Protein AF-A0A8T4C8F5-F1 (afdb_monomer_lite)

Organism: NCBI:txid3101447

pLDDT: mean 85.8, std 11.73, range [48.94, 95.62]

Secondary structure (DSSP, 8-state):
----EEEESSTTSHHHHHHHHHHHHTT-EEEE--SS-HHHHHGGGS--

Structure (mmCIF, N/CA/C/O backbone):
data_AF-A0A8T4C8F5-F1
#
_entry.id   AF-A0A8T4C8F5-F1
#
loop_
_atom_site.group_PDB
_atom_site.id
_atom_site.type_symbol
_atom_site.label_atom_id
_atom_site.label_alt_id
_atom_site.label_comp_id
_atom_site.label_asym_id
_atom_site.label_entity_id
_atom_site.label_seq_id
_atom_site.pdbx_PDB_ins_code
_atom_site.Cartn_x
_atom_site.Cartn_y
_atom_site.Cartn_z
_atom_site.occupancy
_atom_site.B_iso_or_equiv
_atom_site.auth_seq_id
_atom_site.auth_comp_id
_atom_site.auth_asym_id
_atom_site.auth_atom_id
_atom_site.pdbx_PDB_model_num
ATOM 1 N N . MET A 1 1 ? -11.788 -7.407 14.787 1.00 65.62 1 MET A N 1
ATOM 2 C CA . MET A 1 1 ? -10.390 -7.883 14.721 1.00 65.62 1 MET A CA 1
ATOM 3 C C . MET A 1 1 ? -9.486 -6.844 15.355 1.00 65.62 1 MET A C 1
ATOM 5 O O . MET A 1 1 ? -9.776 -5.656 15.239 1.00 65.62 1 MET A O 1
ATOM 9 N N . GLU A 1 2 ? -8.438 -7.290 16.039 1.00 84.00 2 GLU A N 1
ATOM 10 C CA . GLU A 1 2 ? -7.401 -6.423 16.605 1.00 84.00 2 GLU A CA 1
ATOM 11 C C . GLU A 1 2 ? -6.581 -5.755 15.487 1.00 84.00 2 GLU A C 1
ATOM 13 O O . GLU A 1 2 ? -6.431 -6.318 14.400 1.00 84.00 2 GLU A O 1
ATOM 18 N N . LYS A 1 3 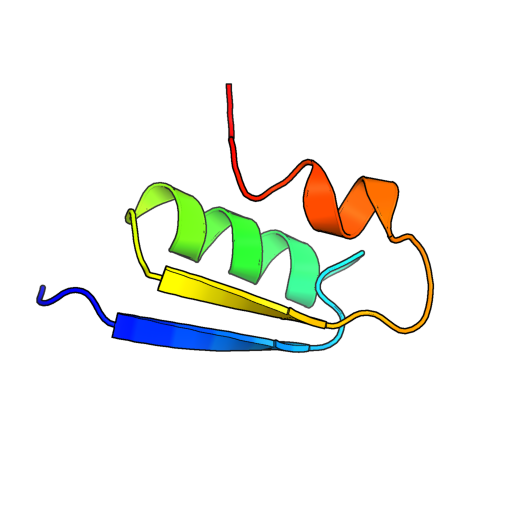? -6.093 -4.530 15.723 1.00 87.50 3 LYS A N 1
ATOM 19 C CA . LYS A 1 3 ? -5.247 -3.817 14.754 1.00 87.50 3 LYS A CA 1
ATOM 20 C C . LYS A 1 3 ? -3.880 -4.480 14.674 1.00 87.50 3 LYS A C 1
ATOM 22 O O . LYS A 1 3 ? -3.265 -4.742 15.702 1.00 87.50 3 LYS A O 1
ATOM 27 N N . GLN A 1 4 ? -3.382 -4.679 13.458 1.00 90.19 4 GLN A N 1
ATOM 28 C CA . GLN A 1 4 ? -2.085 -5.313 13.229 1.00 90.19 4 GLN A CA 1
ATOM 29 C C . GLN A 1 4 ? -1.079 -4.343 12.605 1.00 90.19 4 GLN A C 1
ATOM 31 O O . GLN A 1 4 ? -1.449 -3.351 11.969 1.00 90.19 4 GLN A O 1
ATOM 36 N N . LYS A 1 5 ? 0.208 -4.649 12.798 1.00 95.00 5 LYS A N 1
ATOM 37 C CA . LYS A 1 5 ? 1.318 -4.012 12.083 1.00 95.00 5 LYS A CA 1
ATOM 38 C C . LYS A 1 5 ? 1.638 -4.860 10.858 1.00 95.00 5 LYS A C 1
ATOM 40 O O . LYS A 1 5 ? 1.947 -6.039 11.006 1.00 95.00 5 LYS A O 1
ATOM 45 N N . ILE A 1 6 ? 1.552 -4.273 9.670 1.00 94.56 6 ILE A N 1
ATOM 46 C CA . ILE A 1 6 ? 1.661 -5.008 8.406 1.00 94.56 6 ILE A CA 1
ATOM 47 C C . ILE A 1 6 ? 2.762 -4.377 7.556 1.00 94.56 6 ILE A C 1
ATOM 49 O O . ILE A 1 6 ? 2.725 -3.180 7.280 1.00 94.56 6 ILE A O 1
ATOM 53 N N . LEU A 1 7 ? 3.733 -5.190 7.138 1.00 95.62 7 LEU A N 1
ATOM 54 C CA . LEU A 1 7 ? 4.785 -4.808 6.197 1.00 95.62 7 LEU A CA 1
ATOM 55 C C . LEU A 1 7 ? 4.404 -5.279 4.793 1.00 95.62 7 LEU A C 1
ATOM 57 O O . LEU A 1 7 ? 4.226 -6.475 4.573 1.00 95.62 7 LEU A O 1
ATOM 61 N N . ILE A 1 8 ? 4.315 -4.348 3.845 1.00 94.38 8 ILE A N 1
ATOM 62 C CA . ILE A 1 8 ? 3.994 -4.639 2.446 1.00 94.38 8 ILE A CA 1
ATOM 63 C C . ILE A 1 8 ? 5.144 -4.154 1.570 1.00 94.38 8 ILE A C 1
ATOM 65 O O . ILE A 1 8 ? 5.470 -2.965 1.546 1.00 94.38 8 ILE A O 1
ATOM 69 N N . THR A 1 9 ? 5.748 -5.082 0.832 1.00 95.25 9 THR A N 1
ATOM 70 C CA . THR A 1 9 ? 6.792 -4.784 -0.150 1.00 95.25 9 THR A CA 1
ATOM 71 C C . THR A 1 9 ? 6.193 -4.571 -1.537 1.00 95.25 9 THR A C 1
ATOM 73 O O . THR A 1 9 ? 5.104 -5.052 -1.844 1.00 95.25 9 THR A O 1
ATOM 76 N N . GLY A 1 10 ? 6.880 -3.800 -2.385 1.00 94.38 10 GLY A N 1
ATOM 77 C CA . GLY A 1 10 ? 6.387 -3.493 -3.732 1.00 94.38 10 GLY A CA 1
ATOM 78 C C . GLY A 1 10 ? 5.066 -2.709 -3.742 1.00 94.38 10 GLY A C 1
ATOM 79 O O . GLY A 1 10 ? 4.293 -2.818 -4.689 1.00 94.38 10 GLY A O 1
ATOM 80 N N . ALA A 1 11 ? 4.794 -1.910 -2.707 1.00 94.50 11 ALA A N 1
ATOM 81 C CA . ALA A 1 11 ? 3.501 -1.247 -2.498 1.00 94.50 11 ALA A CA 1
ATOM 82 C C . ALA A 1 11 ? 3.180 -0.129 -3.517 1.00 94.50 11 ALA A C 1
ATOM 84 O O . ALA A 1 11 ? 2.066 0.407 -3.560 1.00 94.50 11 ALA A O 1
ATOM 85 N N . SER A 1 12 ? 4.145 0.252 -4.359 1.00 93.12 12 SER A N 1
ATOM 86 C CA . SER A 1 12 ? 3.951 1.311 -5.349 1.00 93.12 12 SER A CA 1
ATOM 87 C C . SER A 1 12 ? 3.060 0.887 -6.524 1.00 93.12 12 SER A C 1
ATOM 89 O O . SER A 1 12 ? 2.362 1.742 -7.069 1.00 93.12 12 SER A O 1
ATOM 91 N N . SER A 1 13 ? 2.967 -0.406 -6.870 1.00 92.69 13 SER A N 1
ATOM 92 C CA . SER A 1 13 ? 2.189 -0.869 -8.036 1.00 92.69 13 SER A CA 1
ATOM 93 C C . SER A 1 13 ? 1.632 -2.297 -7.903 1.00 92.69 13 SER A C 1
ATOM 95 O O . SER A 1 13 ? 1.930 -3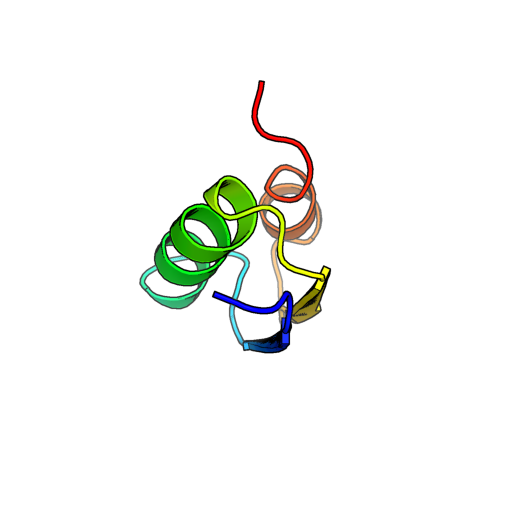.014 -6.948 1.00 92.69 13 SER A O 1
ATOM 97 N N . GLY A 1 14 ? 0.792 -2.700 -8.865 1.00 93.25 14 GLY A N 1
ATOM 98 C CA . GLY A 1 14 ? 0.302 -4.074 -9.013 1.00 93.25 14 GLY A CA 1
ATOM 99 C C . GLY A 1 14 ? -0.395 -4.635 -7.770 1.00 93.25 14 GLY A C 1
ATOM 100 O O . GLY A 1 14 ? -1.188 -3.957 -7.123 1.00 93.25 14 GLY A O 1
ATOM 101 N N . ILE A 1 15 ? -0.088 -5.890 -7.435 1.00 94.94 15 ILE A N 1
ATOM 102 C CA . ILE A 1 15 ? -0.724 -6.613 -6.323 1.00 94.94 15 ILE A CA 1
ATOM 103 C C . ILE A 1 15 ? -0.369 -5.984 -4.969 1.00 94.94 15 ILE A C 1
ATOM 105 O O . ILE A 1 15 ? -1.248 -5.799 -4.132 1.00 94.94 15 ILE A O 1
ATOM 109 N N . GLY A 1 16 ? 0.896 -5.599 -4.764 1.00 93.44 16 GLY A N 1
ATOM 110 C CA . GLY A 1 16 ? 1.331 -4.956 -3.519 1.00 93.44 16 GLY A CA 1
ATOM 111 C C . GLY A 1 16 ? 0.568 -3.660 -3.244 1.00 93.44 16 GLY A C 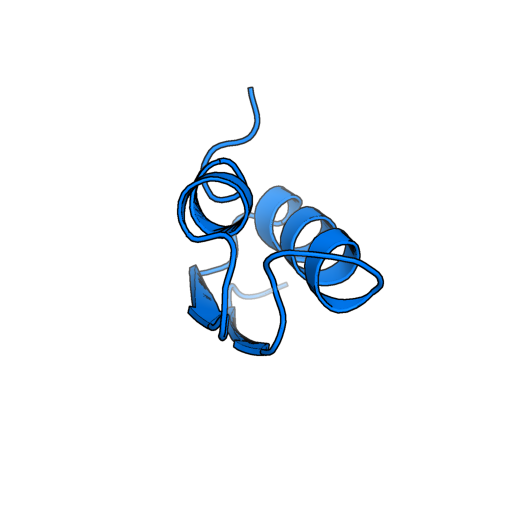1
ATOM 112 O O . GLY A 1 16 ? 0.216 -3.375 -2.099 1.00 93.44 16 GLY A O 1
ATOM 113 N N . ARG A 1 17 ? 0.235 -2.911 -4.304 1.00 92.44 17 ARG A N 1
ATOM 114 C CA . ARG A 1 17 ? -0.621 -1.725 -4.215 1.00 92.44 17 ARG A CA 1
ATOM 115 C C . ARG A 1 17 ? -2.028 -2.055 -3.724 1.00 92.44 17 ARG A C 1
ATOM 117 O O . ARG A 1 17 ? -2.489 -1.416 -2.784 1.00 92.44 17 ARG A O 1
ATOM 124 N N . GLU A 1 18 ? -2.715 -3.001 -4.357 1.00 93.81 18 GLU A N 1
ATOM 125 C CA . GLU A 1 18 ? -4.101 -3.307 -3.977 1.00 93.81 18 GLU A CA 1
ATOM 126 C C . GLU A 1 18 ? -4.178 -3.858 -2.552 1.00 93.81 18 GLU A C 1
ATOM 128 O O . GLU A 1 18 ? -5.031 -3.443 -1.769 1.00 93.81 18 GLU A O 1
ATOM 133 N N . ILE A 1 19 ? -3.218 -4.696 -2.154 1.00 93.44 19 ILE A N 1
ATOM 134 C CA . ILE A 1 19 ? -3.117 -5.195 -0.776 1.00 93.44 19 ILE A CA 1
ATOM 135 C C . ILE A 1 19 ? -2.970 -4.036 0.224 1.00 93.44 19 ILE A C 1
ATOM 137 O O . ILE A 1 19 ? -3.647 -4.028 1.255 1.00 93.44 19 ILE A O 1
ATOM 141 N N . ALA A 1 20 ? -2.136 -3.035 -0.080 1.00 92.81 20 ALA A N 1
ATOM 142 C CA . ALA A 1 20 ? -1.985 -1.858 0.773 1.00 92.81 20 ALA A CA 1
ATOM 143 C C . ALA A 1 20 ? -3.301 -1.080 0.919 1.00 92.81 20 ALA A C 1
ATOM 145 O O . ALA A 1 20 ? -3.655 -0.707 2.037 1.00 92.81 20 ALA A O 1
ATOM 146 N N . TYR A 1 21 ? -4.066 -0.907 -0.1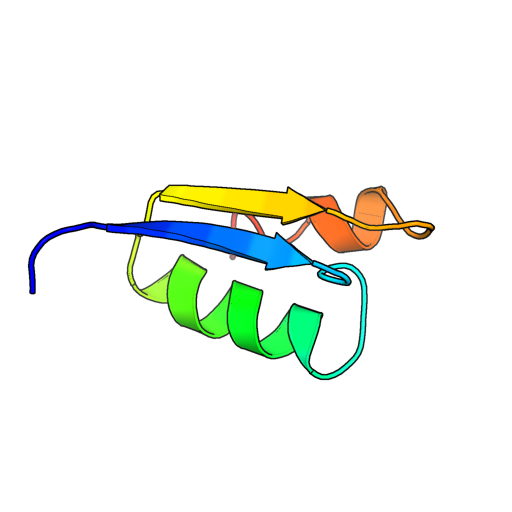65 1.00 90.62 21 TYR A N 1
ATOM 147 C CA . TYR A 1 21 ? -5.384 -0.269 -0.101 1.00 90.62 21 TYR A CA 1
ATOM 148 C C . TYR A 1 21 ? -6.380 -1.054 0.753 1.00 90.62 21 TYR A C 1
ATOM 150 O O . TYR A 1 21 ? -7.075 -0.461 1.582 1.00 90.62 21 TYR A O 1
ATOM 158 N N . HIS A 1 22 ? -6.439 -2.376 0.590 1.00 91.31 22 HIS A N 1
ATOM 159 C CA . HIS A 1 22 ? -7.329 -3.220 1.383 1.00 91.31 22 HIS A CA 1
ATOM 160 C C . HIS A 1 22 ? -7.038 -3.090 2.884 1.00 91.31 22 HIS A C 1
ATOM 162 O O . HIS A 1 22 ? -7.946 -2.791 3.659 1.00 91.31 22 HIS A O 1
ATOM 168 N N . PHE A 1 23 ? -5.773 -3.200 3.297 1.00 91.62 23 PHE A N 1
ATOM 169 C CA . PHE A 1 23 ? -5.431 -3.093 4.716 1.00 91.62 23 PHE A CA 1
ATOM 170 C C . PHE A 1 23 ? -5.487 -1.663 5.276 1.00 91.62 23 PHE A C 1
ATOM 172 O O . PHE A 1 23 ? -5.691 -1.501 6.486 1.00 91.62 23 PHE A O 1
ATOM 179 N N . ALA A 1 24 ? -5.335 -0.634 4.432 1.00 89.00 24 ALA A N 1
ATOM 180 C CA . ALA A 1 24 ? -5.473 0.766 4.835 1.00 89.00 24 ALA A CA 1
ATOM 181 C C . ALA A 1 24 ? -6.925 1.104 5.204 1.00 89.00 24 ALA A C 1
ATOM 183 O O . ALA A 1 24 ? -7.164 1.766 6.216 1.00 89.00 24 ALA A O 1
ATOM 184 N N . ARG A 1 25 ? -7.904 0.586 4.443 1.00 87.00 25 ARG A N 1
ATOM 185 C CA . ARG A 1 25 ? -9.345 0.740 4.742 1.00 87.00 25 ARG A CA 1
ATOM 186 C C . ARG A 1 25 ? -9.717 0.186 6.113 1.00 87.00 25 ARG A C 1
ATOM 188 O O . ARG A 1 25 ? -10.536 0.768 6.822 1.00 87.00 25 ARG A O 1
ATOM 195 N N . ASP A 1 26 ? -9.036 -0.874 6.522 1.00 88.88 26 ASP A N 1
ATOM 196 C CA . ASP A 1 26 ? -9.222 -1.502 7.823 1.00 88.88 26 ASP A CA 1
ATOM 197 C C . ASP A 1 26 ? -8.481 -0.774 8.957 1.00 88.88 26 ASP A C 1
ATOM 199 O O . ASP A 1 26 ? -8.434 -1.282 10.075 1.00 88.88 26 ASP A O 1
ATOM 203 N N . LYS A 1 27 ? -7.914 0.420 8.723 1.00 85.00 27 LYS A N 1
ATOM 204 C CA . LYS A 1 27 ? -7.170 1.251 9.694 1.00 85.00 27 LYS A CA 1
ATOM 205 C C . LYS A 1 27 ? -6.054 0.495 10.437 1.00 85.00 27 LYS A C 1
ATOM 207 O O . LYS A 1 27 ? -5.876 0.696 11.640 1.00 85.00 27 LYS A O 1
ATOM 212 N N . ASN A 1 28 ? -5.360 -0.419 9.760 1.00 89.25 28 ASN A N 1
ATOM 213 C CA . ASN A 1 28 ? -4.161 -1.072 10.297 1.00 89.25 28 ASN A CA 1
ATOM 214 C C . ASN A 1 28 ? -2.953 -0.123 10.263 1.00 89.25 28 ASN A C 1
ATOM 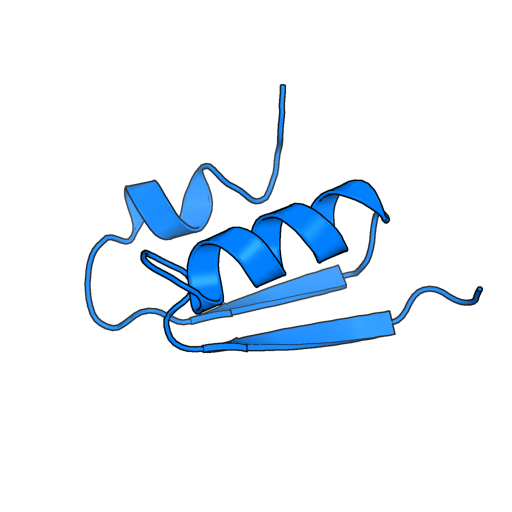216 O O . ASN A 1 28 ? -2.952 0.867 9.533 1.00 89.25 28 ASN A O 1
ATOM 220 N N . HIS A 1 29 ? -1.906 -0.441 11.027 1.00 91.38 29 HIS A N 1
ATOM 221 C CA . HIS A 1 29 ? -0.636 0.277 10.932 1.00 91.38 29 HIS A CA 1
ATOM 222 C C . HIS A 1 29 ? 0.217 -0.348 9.824 1.00 91.38 29 HIS A C 1
ATOM 224 O O . HIS A 1 29 ? 0.650 -1.496 9.945 1.00 91.38 29 HIS A O 1
ATOM 230 N N . LEU A 1 30 ? 0.439 0.392 8.738 1.00 92.75 30 LEU A N 1
ATOM 231 C CA . LEU A 1 30 ? 1.124 -0.110 7.549 1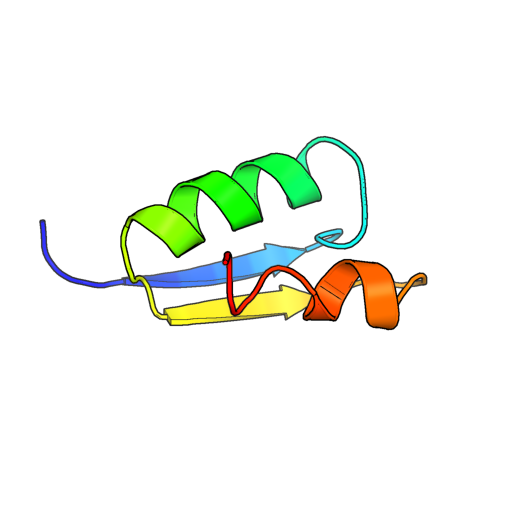.00 92.75 30 LEU A CA 1
ATOM 232 C C . LEU A 1 30 ? 2.548 0.432 7.436 1.00 92.75 30 LEU A C 1
ATOM 234 O O . LEU A 1 30 ? 2.780 1.630 7.584 1.00 92.75 30 LEU A O 1
ATOM 238 N N . ILE A 1 31 ? 3.479 -0.454 7.091 1.00 94.38 31 ILE A N 1
ATOM 239 C CA . ILE A 1 31 ? 4.840 -0.126 6.668 1.00 94.38 31 ILE A CA 1
ATOM 240 C C . ILE A 1 31 ? 4.944 -0.528 5.199 1.00 94.38 31 ILE A C 1
ATOM 242 O O . ILE A 1 31 ? 4.800 -1.701 4.859 1.00 94.38 31 ILE A O 1
ATOM 246 N N . LEU A 1 32 ? 5.161 0.446 4.320 1.00 93.12 32 LEU A N 1
ATOM 247 C CA . LEU A 1 32 ? 5.179 0.236 2.875 1.00 93.12 32 LEU A CA 1
ATOM 248 C C . LEU A 1 32 ? 6.600 0.410 2.343 1.00 93.12 32 LEU A C 1
ATOM 250 O O . LEU A 1 32 ? 7.246 1.417 2.631 1.00 93.12 32 LEU A O 1
ATOM 254 N N . THR A 1 33 ? 7.075 -0.538 1.536 1.00 94.75 33 THR A N 1
ATOM 255 C CA . THR A 1 33 ? 8.352 -0.406 0.824 1.00 94.75 33 THR A CA 1
ATOM 256 C C . THR A 1 33 ? 8.158 -0.492 -0.683 1.00 94.75 33 THR A C 1
ATOM 258 O O . THR A 1 33 ? 7.244 -1.141 -1.198 1.00 94.75 33 THR A O 1
ATOM 261 N N . TYR A 1 34 ? 9.029 0.195 -1.412 1.00 92.94 34 TYR A N 1
ATOM 262 C CA . TYR A 1 34 ? 9.027 0.274 -2.866 1.00 92.94 34 TYR A CA 1
ATOM 263 C C . TYR A 1 34 ? 10.451 0.560 -3.346 1.00 92.94 34 TYR A C 1
ATOM 265 O O . TYR A 1 34 ? 11.221 1.233 -2.669 1.00 92.94 34 TYR A O 1
ATOM 273 N N . ASN A 1 35 ? 10.799 0.045 -4.526 1.00 90.88 35 ASN A N 1
ATOM 274 C CA . ASN A 1 35 ? 12.082 0.342 -5.170 1.00 90.88 35 ASN A CA 1
ATOM 275 C C . ASN A 1 35 ? 12.018 1.669 -5.955 1.00 90.88 35 ASN A C 1
ATOM 277 O O . ASN A 1 35 ? 12.961 2.452 -5.970 1.00 90.88 35 ASN A O 1
ATOM 281 N N . LYS A 1 36 ? 10.873 1.936 -6.598 1.00 87.94 36 LYS A N 1
ATOM 282 C CA . LYS A 1 36 ? 10.572 3.150 -7.374 1.00 87.94 36 LYS A CA 1
ATOM 283 C C . LYS A 1 36 ? 9.105 3.543 -7.165 1.00 87.94 36 LYS A C 1
ATOM 285 O O . LYS A 1 36 ? 8.299 2.687 -6.791 1.00 87.94 36 LYS A O 1
ATOM 290 N N . GLY A 1 37 ? 8.774 4.805 -7.435 1.00 83.81 37 GLY A N 1
ATOM 291 C CA . GLY A 1 37 ? 7.410 5.333 -7.313 1.00 83.81 37 GLY A CA 1
ATOM 292 C C . GLY A 1 37 ? 7.022 5.670 -5.871 1.00 83.81 37 GLY A C 1
ATOM 293 O O . GLY A 1 37 ? 6.130 5.051 -5.287 1.00 83.81 37 GLY A O 1
ATOM 294 N N . LYS A 1 38 ? 7.776 6.594 -5.258 1.00 81.06 38 LYS A N 1
ATOM 295 C CA . LYS A 1 38 ? 7.578 7.028 -3.866 1.00 81.06 38 LYS A CA 1
ATOM 296 C C . LYS A 1 38 ? 6.241 7.732 -3.677 1.00 81.06 38 LYS A C 1
ATOM 298 O O . LYS A 1 38 ? 5.551 7.442 -2.707 1.00 81.06 38 LYS A O 1
ATOM 303 N N . GLU A 1 39 ? 5.893 8.642 -4.578 1.00 81.69 39 GLU A N 1
ATOM 304 C CA . GLU A 1 39 ? 4.644 9.405 -4.505 1.00 81.69 39 GLU A CA 1
ATOM 305 C C . GLU A 1 39 ? 3.446 8.470 -4.635 1.00 81.69 39 GLU A C 1
ATOM 307 O O . GLU A 1 39 ? 2.585 8.466 -3.758 1.00 81.69 39 GLU A O 1
ATOM 312 N N . GLU A 1 40 ? 3.475 7.554 -5.607 1.00 79.25 40 GLU A N 1
ATOM 313 C CA . GLU A 1 40 ? 2.440 6.537 -5.760 1.00 79.25 40 GLU A CA 1
ATOM 314 C C . GLU A 1 40 ? 2.390 5.609 -4.546 1.00 79.25 40 GLU A C 1
ATOM 316 O O . GLU A 1 40 ? 1.321 5.143 -4.178 1.00 79.25 40 GLU A O 1
ATOM 321 N N . GLY A 1 41 ? 3.516 5.287 -3.907 1.00 74.94 41 GLY A N 1
ATOM 322 C CA . GLY A 1 41 ? 3.530 4.516 -2.659 1.00 74.94 41 GLY A CA 1
ATOM 323 C C . GLY A 1 41 ? 2.905 5.263 -1.471 1.00 74.94 41 GLY A C 1
ATOM 324 O O . GLY A 1 41 ? 2.237 4.645 -0.644 1.00 74.94 41 GLY A O 1
ATOM 325 N N . MET A 1 42 ? 3.107 6.581 -1.397 1.00 73.69 42 MET A N 1
ATOM 326 C CA . MET A 1 42 ? 2.728 7.438 -0.266 1.00 73.69 42 MET A CA 1
ATOM 327 C C . MET A 1 42 ? 1.317 8.022 -0.371 1.00 73.69 42 MET A C 1
ATOM 329 O O . MET A 1 42 ? 0.712 8.316 0.654 1.00 73.69 42 MET A O 1
ATOM 333 N N . GLU A 1 43 ? 0.742 8.152 -1.564 1.00 71.38 43 GLU A N 1
ATOM 334 C CA . GLU A 1 43 ? -0.633 8.650 -1.741 1.00 71.38 43 GLU A CA 1
ATOM 335 C C . GLU A 1 43 ? -1.685 7.740 -1.061 1.00 71.38 43 GLU A C 1
ATOM 337 O O . GLU A 1 43 ? -2.821 8.129 -0.806 1.00 71.38 43 GLU A O 1
ATOM 342 N N . LYS A 1 44 ? -1.293 6.510 -0.711 1.00 66.69 44 LYS A N 1
ATOM 343 C CA . LYS A 1 44 ? -2.183 5.399 -0.335 1.00 66.69 44 LYS A CA 1
ATOM 344 C C . LYS A 1 44 ? -2.401 5.225 1.165 1.00 66.69 44 LYS A C 1
ATOM 346 O O . LYS A 1 44 ? -3.243 4.431 1.573 1.00 66.69 44 LYS A O 1
ATOM 351 N N . ILE A 1 45 ? -1.647 5.957 1.982 1.00 64.44 45 ILE A N 1
ATOM 352 C CA . ILE A 1 45 ? -1.749 5.941 3.453 1.00 64.44 45 ILE A CA 1
ATOM 353 C C . ILE A 1 45 ? -2.853 6.870 3.977 1.00 64.44 45 ILE A C 1
ATOM 355 O O . ILE A 1 45 ? -3.203 6.784 5.149 1.00 64.44 45 ILE A O 1
ATOM 359 N N . HIS A 1 46 ? -3.446 7.699 3.111 1.00 58.25 46 HIS A N 1
ATOM 360 C CA . HIS A 1 46 ? -4.599 8.544 3.429 1.00 58.25 46 HIS A CA 1
ATOM 361 C C . HIS A 1 46 ? -5.603 8.517 2.266 1.00 58.25 46 HIS A C 1
ATOM 363 O O . HIS A 1 46 ? -5.600 9.429 1.438 1.00 58.25 46 HIS A O 1
ATOM 369 N N . PRO A 1 47 ? -6.439 7.469 2.147 1.00 52.59 47 PRO A N 1
ATOM 370 C CA . PRO A 1 47 ? -7.530 7.494 1.180 1.00 52.59 47 PRO A CA 1
ATOM 371 C C . PRO A 1 47 ? -8.475 8.664 1.510 1.00 52.59 47 PRO A C 1
ATOM 373 O O . PRO A 1 47 ? -8.815 8.859 2.678 1.00 52.59 47 PRO A O 1
ATOM 376 N N . LYS A 1 48 ? -8.842 9.455 0.490 1.00 48.94 48 LYS A N 1
ATOM 377 C CA . LYS A 1 48 ? -9.928 10.448 0.574 1.00 48.94 48 LYS A CA 1
ATOM 378 C C . LYS A 1 48 ? -11.254 9.788 0.946 1.00 48.94 48 LYS A C 1
ATOM 380 O O . LYS A 1 48 ? -11.474 8.636 0.508 1.00 48.94 48 LYS A O 1
#

Radius of gyration: 9.98 Å; chains: 1; bounding box: 22×18×26 Å

Sequence (48 aa):
MEKQKILITGASSGIGREIAYHFARDKNHLILTYNKGKEEGMEKIHPK

Foldseek 3Di:
DDAEEDEAEQCLDDPSVVVLLVNLVVVHHYDYYHPDRVVSNPVRNDDD

InterPro domains:
  IPR002347 Short-chain dehydrogenase/reductase SDR [PF00106] (5-40)
  IPR036291 NAD(P)-binding domain superfamily [SSF51735] (2-38)